Protein AF-A0A2W6AVP4-F1 (afdb_monomer_lite)

Foldseek 3Di:
DDDDDDDDDDDDDDDPPPPPPPPPPPDDDPDQQQWAWEEEQNDTFTHSDQKDAPLVVQVRDVVRNDPQKWKWWDDPPDDIHTGDRGDIHRGHHHTYIYIDGPDDPVDPPPPVPPPDPDDDD

Sequence (121 aa):
MLLCMLYGTRQYPVRARRKRMATESQTTKAHKPEKVPIFIDGTKYEAHSHELTGAQVRELAKPPVGADRDLWLDIVDKLDELIQDNQVVELEPKMRFFTVPRVINPGTVRHDHRVAREGRP

Secondary structure (DSSP, 8-state):
-----------------------------------EEEEETTEEEEESSSEEEHHHHHHHSSS---TTEEEEEE-TTSPPEEEPTT-EEE--TT-EEEEEESS------------------

Radius of gyration: 33.29 Å; chains: 1; bounding box: 57×57×126 Å

Structure (mmCIF, N/CA/C/O backbone):
data_AF-A0A2W6AVP4-F1
#
_entry.id   AF-A0A2W6AVP4-F1
#
loop_
_atom_site.group_PDB
_atom_site.id
_atom_site.type_symbol
_atom_site.label_atom_id
_atom_site.label_alt_id
_atom_site.label_comp_id
_atom_site.label_asym_id
_atom_site.label_entity_id
_atom_site.label_seq_id
_atom_site.pdbx_PDB_ins_code
_atom_site.Cartn_x
_atom_site.Cartn_y
_atom_site.Cartn_z
_atom_site.occupancy
_atom_site.B_iso_or_equiv
_atom_site.auth_seq_id
_atom_site.auth_comp_id
_atom_site.auth_asym_id
_atom_site.auth_atom_id
_atom_site.pdbx_PDB_model_num
ATOM 1 N N . MET A 1 1 ? 14.258 -44.130 73.543 1.00 51.97 1 MET A N 1
ATOM 2 C CA . MET A 1 1 ? 12.944 -43.629 73.996 1.00 51.97 1 MET A CA 1
ATOM 3 C C . MET A 1 1 ? 13.188 -42.455 74.928 1.00 51.97 1 MET A C 1
ATOM 5 O O . MET A 1 1 ? 13.738 -42.663 75.999 1.00 51.97 1 MET A O 1
ATOM 9 N N . LEU A 1 2 ? 12.874 -41.239 74.477 1.00 39.44 2 LEU A N 1
ATOM 10 C CA . LEU A 1 2 ? 12.878 -40.003 75.265 1.00 39.44 2 LEU A CA 1
ATOM 11 C C . LEU A 1 2 ? 11.857 -39.026 74.647 1.00 39.44 2 LEU A C 1
ATOM 13 O O . LEU A 1 2 ? 11.423 -39.213 73.515 1.00 39.44 2 LEU A O 1
ATOM 17 N N . LEU A 1 3 ? 11.454 -38.055 75.453 1.00 39.31 3 LEU A N 1
ATOM 18 C CA . LEU A 1 3 ? 10.116 -37.505 75.658 1.00 39.31 3 LEU A CA 1
ATOM 19 C C . LEU A 1 3 ? 9.811 -36.204 74.869 1.00 39.31 3 LEU A C 1
ATOM 21 O O . LEU A 1 3 ? 10.719 -35.517 74.416 1.00 39.31 3 LEU A O 1
ATOM 25 N N . CYS A 1 4 ? 8.511 -35.881 74.802 1.00 39.59 4 CYS A N 1
ATOM 26 C CA . CYS A 1 4 ? 7.803 -34.604 74.574 1.00 39.59 4 CYS A CA 1
ATOM 27 C C . CYS A 1 4 ? 8.562 -33.256 74.586 1.00 39.59 4 CYS A C 1
ATOM 29 O O . CYS A 1 4 ? 9.340 -33.023 75.501 1.00 39.59 4 CYS A O 1
ATOM 31 N N . MET A 1 5 ? 8.121 -32.312 73.726 1.00 43.09 5 MET A N 1
ATOM 32 C CA . MET A 1 5 ? 7.492 -30.986 74.028 1.00 43.09 5 MET A CA 1
ATOM 33 C C . MET A 1 5 ? 6.815 -30.476 72.725 1.00 43.09 5 MET A C 1
ATOM 35 O O . MET A 1 5 ? 7.443 -30.522 71.677 1.00 43.09 5 MET A O 1
ATOM 39 N N . LEU A 1 6 ? 5.498 -30.265 72.600 1.00 53.75 6 LEU A N 1
ATOM 40 C CA . LEU A 1 6 ? 4.597 -29.209 73.102 1.00 53.75 6 LEU A CA 1
ATOM 41 C C . LEU A 1 6 ? 4.827 -27.768 72.569 1.00 53.75 6 LEU A C 1
ATOM 43 O O . LEU A 1 6 ? 5.890 -27.186 72.737 1.00 53.75 6 LEU A O 1
ATOM 47 N N . TYR A 1 7 ? 3.708 -27.207 72.074 1.00 42.41 7 TYR A N 1
ATOM 48 C CA . TYR A 1 7 ? 3.330 -25.805 71.802 1.00 42.41 7 TYR A CA 1
ATOM 49 C C . TYR A 1 7 ? 3.650 -25.168 70.441 1.00 42.41 7 TYR A C 1
ATOM 51 O O . TYR A 1 7 ? 4.794 -24.994 70.041 1.00 42.41 7 TYR A O 1
ATOM 59 N N . GLY A 1 8 ? 2.587 -24.694 69.780 1.00 40.66 8 GLY A N 1
ATOM 60 C CA . GLY A 1 8 ? 2.695 -23.789 68.638 1.00 40.66 8 GLY A CA 1
ATOM 61 C C . GLY A 1 8 ? 1.387 -23.576 67.882 1.00 40.66 8 GLY A C 1
ATOM 62 O O . GLY A 1 8 ? 1.274 -23.941 66.720 1.00 40.66 8 GLY A O 1
ATOM 63 N N . THR A 1 9 ? 0.381 -22.997 68.534 1.00 52.69 9 THR A N 1
ATOM 64 C CA . THR A 1 9 ? -0.839 -22.476 67.896 1.00 52.69 9 THR A CA 1
ATOM 65 C C . THR A 1 9 ? -0.510 -21.419 66.837 1.00 52.69 9 THR A C 1
ATOM 67 O O . THR A 1 9 ? 0.187 -20.458 67.163 1.00 52.69 9 THR A O 1
ATOM 70 N N . ARG A 1 10 ? -1.096 -21.499 65.632 1.00 42.75 10 ARG A N 1
ATOM 71 C CA . ARG A 1 10 ? -1.473 -20.300 64.855 1.00 42.75 10 ARG A CA 1
ATOM 72 C C . ARG A 1 10 ? -2.500 -20.596 63.758 1.00 42.75 10 ARG A C 1
ATOM 74 O O . ARG A 1 10 ? -2.206 -21.154 62.711 1.00 42.75 10 ARG A O 1
ATOM 81 N N . GLN A 1 11 ? -3.725 -20.201 64.079 1.00 40.47 11 GLN A N 1
ATOM 82 C CA . GLN A 1 11 ? -4.685 -19.478 63.251 1.00 40.47 11 GLN A CA 1
ATOM 83 C C . GLN A 1 11 ? -4.362 -19.211 61.755 1.00 40.47 11 GLN A C 1
ATOM 85 O O . GLN A 1 11 ? -3.447 -18.459 61.432 1.00 40.47 11 GLN A O 1
ATOM 90 N N . TYR A 1 12 ? -5.325 -19.635 60.921 1.00 33.78 12 TYR A N 1
ATOM 91 C CA . TYR A 1 12 ? -5.961 -18.901 59.805 1.00 33.78 12 TYR A CA 1
ATOM 92 C C . TYR A 1 12 ? -5.295 -18.800 58.415 1.00 33.78 12 TYR A C 1
ATOM 94 O O . TYR A 1 12 ? -4.093 -18.967 58.258 1.00 33.78 12 TYR A O 1
ATOM 102 N N . PRO A 1 13 ? -6.129 -18.657 57.359 1.00 57.06 13 PRO A N 1
ATOM 103 C CA . PRO A 1 13 ? -6.160 -19.611 56.257 1.00 57.06 13 PRO A CA 1
ATOM 104 C C . PRO A 1 13 ? -5.795 -18.963 54.920 1.00 57.06 13 PRO A C 1
ATOM 106 O O . PRO A 1 13 ? -5.857 -17.748 54.766 1.00 57.06 13 PRO A O 1
ATOM 109 N N . VAL A 1 14 ? -5.581 -19.771 53.886 1.00 46.06 14 VAL A N 1
ATOM 110 C CA . VAL A 1 14 ? -5.681 -19.280 52.508 1.00 46.06 14 VAL A CA 1
ATOM 111 C C . VAL A 1 14 ? -6.610 -20.180 51.718 1.00 46.06 14 VAL A C 1
ATOM 113 O O . VAL A 1 14 ? -6.247 -21.232 51.202 1.00 46.06 14 VAL A O 1
ATOM 116 N N . ARG A 1 15 ? -7.867 -19.727 51.660 1.00 49.66 15 ARG A N 1
ATOM 117 C CA . ARG A 1 15 ? -8.857 -20.131 50.664 1.00 49.66 15 ARG A CA 1
ATOM 118 C C . ARG A 1 15 ? -8.158 -20.211 49.311 1.00 49.66 15 ARG A C 1
ATOM 120 O O . ARG A 1 15 ? -7.630 -19.206 48.835 1.00 49.66 15 ARG A O 1
ATOM 127 N N . ALA A 1 16 ? -8.187 -21.389 48.696 1.00 48.38 16 ALA A N 1
ATOM 128 C CA . ALA A 1 16 ? -7.798 -21.575 47.311 1.00 48.38 16 ALA A CA 1
ATOM 129 C C . ALA A 1 16 ? -8.656 -20.643 46.444 1.00 48.38 16 ALA A C 1
ATOM 131 O O . ALA A 1 16 ? -9.817 -20.916 46.131 1.00 48.38 16 ALA A O 1
ATOM 132 N N . ARG A 1 17 ? -8.093 -19.484 46.101 1.00 55.22 17 ARG A N 1
ATOM 133 C CA . ARG A 1 17 ? -8.669 -18.546 45.150 1.00 55.22 17 ARG A CA 1
ATOM 134 C C . ARG A 1 17 ? -8.547 -19.226 43.792 1.00 55.22 17 ARG A C 1
ATOM 136 O O . ARG A 1 17 ? -7.514 -19.117 43.140 1.00 55.22 17 ARG A O 1
ATOM 143 N N . ARG A 1 18 ? -9.593 -19.961 43.385 1.00 58.78 18 ARG A N 1
ATOM 144 C CA . ARG A 1 18 ? -9.833 -20.298 41.975 1.00 58.78 18 ARG A CA 1
ATOM 145 C C . ARG A 1 18 ? -9.596 -19.007 41.196 1.00 58.78 18 ARG A C 1
ATOM 147 O O . ARG A 1 18 ? -10.372 -1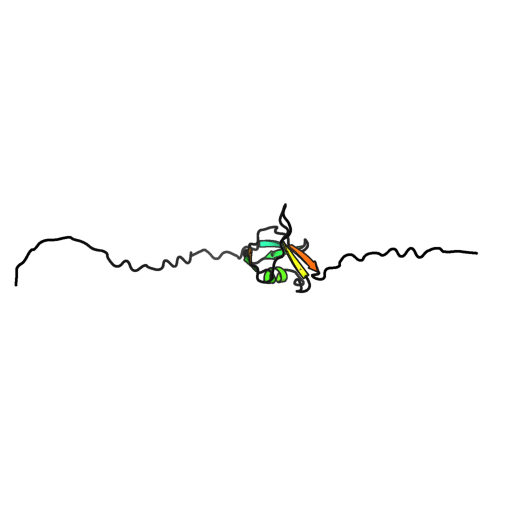8.059 41.341 1.00 58.78 18 ARG A O 1
ATOM 154 N N . LYS A 1 19 ? -8.497 -18.943 40.441 1.00 50.75 19 LYS A N 1
ATOM 155 C CA . LYS A 1 19 ? -8.285 -17.902 39.442 1.00 50.75 19 LYS A CA 1
ATOM 156 C C . LYS A 1 19 ? -9.428 -18.077 38.447 1.00 50.75 19 LYS A C 1
ATOM 158 O O . LYS A 1 19 ? -9.389 -18.971 37.610 1.00 50.75 19 LYS A O 1
ATOM 163 N N . ARG A 1 20 ? -10.502 -17.303 38.618 1.00 52.34 20 ARG A N 1
ATOM 164 C CA . ARG A 1 20 ? -11.468 -17.090 37.546 1.00 52.34 20 ARG A CA 1
ATOM 165 C C . ARG A 1 20 ? -10.653 -16.439 36.441 1.00 52.34 20 ARG A C 1
ATOM 167 O O . ARG A 1 20 ? -10.074 -15.380 36.670 1.00 52.34 20 ARG A O 1
ATOM 174 N N . MET A 1 21 ? -10.537 -17.123 35.311 1.00 46.94 21 MET A N 1
ATOM 175 C CA . MET A 1 21 ? -10.106 -16.493 34.077 1.00 46.94 21 MET A CA 1
ATOM 176 C C . MET A 1 21 ? -11.083 -15.345 33.837 1.00 46.94 21 MET A C 1
ATOM 178 O O . MET A 1 21 ? -12.275 -15.573 33.638 1.00 46.94 21 MET A O 1
ATOM 182 N N . ALA A 1 22 ? -10.603 -14.115 33.991 1.00 45.19 22 ALA A N 1
ATOM 183 C CA . ALA A 1 22 ? -11.317 -12.951 33.517 1.00 45.19 22 ALA A CA 1
ATOM 184 C C . ALA A 1 22 ? -11.163 -12.965 31.998 1.00 45.19 22 ALA A C 1
ATOM 186 O O . ALA A 1 22 ? -10.222 -12.409 31.444 1.00 45.19 22 ALA A O 1
ATOM 187 N N . THR A 1 23 ? -12.064 -13.676 31.329 1.00 46.25 23 THR A N 1
ATOM 188 C CA . THR A 1 23 ? -12.387 -13.375 29.943 1.00 46.25 23 THR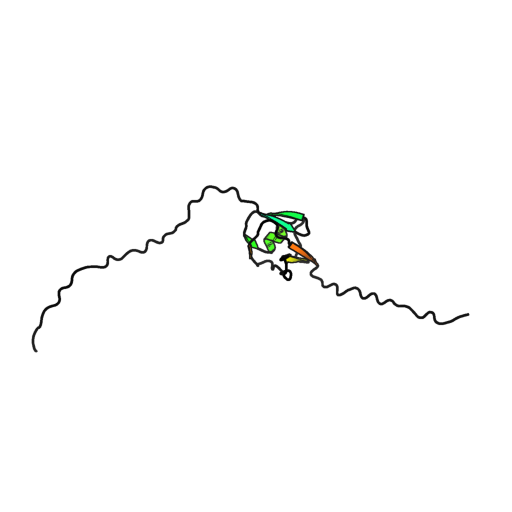 A CA 1
ATOM 189 C C . THR A 1 23 ? -13.188 -12.078 29.979 1.00 46.25 23 THR A C 1
ATOM 191 O O . THR A 1 23 ? -14.414 -12.087 29.946 1.00 46.25 23 THR A O 1
ATOM 194 N N . GLU A 1 24 ? -12.501 -10.945 30.114 1.00 45.75 24 GLU A N 1
ATOM 195 C CA . GLU A 1 24 ? -13.055 -9.663 29.684 1.00 45.75 24 GLU A CA 1
ATOM 196 C C . GLU A 1 24 ? -13.020 -9.647 28.153 1.00 45.75 24 GLU A C 1
ATOM 198 O O . GLU A 1 24 ? -12.236 -8.946 27.523 1.00 45.75 24 GLU A O 1
ATOM 203 N N . SER A 1 25 ? -13.890 -10.447 27.532 1.00 44.41 25 SER A N 1
ATOM 204 C CA . SER A 1 25 ? -14.377 -10.111 26.199 1.00 44.41 25 SER A CA 1
ATOM 205 C C . SER A 1 25 ? -15.272 -8.899 26.391 1.00 44.41 25 SER A C 1
ATOM 207 O O . SER A 1 25 ? -16.458 -9.011 26.704 1.00 44.41 25 SER A O 1
ATOM 209 N N . GLN A 1 26 ? -14.632 -7.733 26.321 1.00 52.81 26 GLN A N 1
ATOM 210 C CA . GLN A 1 26 ? -15.267 -6.431 26.343 1.00 52.81 26 GLN A CA 1
ATOM 211 C C . GLN A 1 26 ? -16.496 -6.463 25.436 1.00 52.81 26 GLN A C 1
ATOM 213 O O . GLN A 1 26 ? -16.420 -6.691 24.232 1.00 52.81 26 GLN A O 1
ATOM 218 N N . THR A 1 27 ? -17.654 -6.259 26.052 1.00 54.16 27 THR A N 1
ATOM 219 C CA . THR A 1 27 ? -18.881 -5.950 25.335 1.00 54.16 27 THR A CA 1
ATOM 220 C C . THR A 1 27 ? -18.712 -4.549 24.765 1.00 54.16 27 THR A C 1
ATOM 222 O O . THR A 1 27 ? -18.741 -3.580 25.521 1.00 54.16 27 THR A O 1
ATOM 225 N N . THR A 1 28 ? -18.552 -4.407 23.452 1.00 46.31 28 THR A N 1
ATOM 226 C CA . THR A 1 28 ? -18.717 -3.107 22.799 1.00 46.31 28 THR A CA 1
ATOM 227 C C . THR A 1 28 ? -19.751 -3.215 21.688 1.00 46.31 28 THR A C 1
ATOM 229 O O . THR A 1 28 ? -19.816 -4.171 20.921 1.00 46.31 28 THR A O 1
ATOM 232 N N . LYS A 1 29 ? -20.653 -2.235 21.714 1.00 50.84 29 LYS A N 1
ATOM 233 C CA . LYS A 1 29 ? -21.771 -1.994 20.801 1.00 50.84 29 LYS A CA 1
ATOM 234 C C . LYS A 1 29 ? -21.376 -2.289 19.357 1.00 50.84 29 LYS A C 1
ATOM 236 O O . LYS A 1 29 ? -20.256 -1.956 18.987 1.00 50.84 29 LYS A O 1
ATOM 241 N N . ALA A 1 30 ? -22.312 -2.811 18.559 1.00 55.69 30 ALA A N 1
ATOM 242 C CA . ALA A 1 30 ? -22.163 -2.992 17.115 1.00 55.69 30 ALA A CA 1
ATOM 243 C C . ALA A 1 30 ? -21.612 -1.711 16.457 1.00 55.69 30 ALA A C 1
ATOM 245 O O . ALA A 1 30 ? -22.363 -0.792 16.128 1.00 55.69 30 ALA A O 1
ATOM 246 N N . HIS A 1 31 ? -20.287 -1.629 16.327 1.00 56.72 31 HIS A N 1
ATOM 247 C CA . HIS A 1 31 ? -19.610 -0.582 15.587 1.00 56.72 31 HIS A CA 1
ATOM 248 C C . HIS A 1 31 ? -19.856 -0.902 14.122 1.00 56.72 31 HIS A C 1
ATOM 250 O O . HIS A 1 31 ? -19.574 -2.013 13.667 1.00 56.72 31 HIS A O 1
ATOM 256 N N . LYS A 1 32 ? -20.392 0.061 13.367 1.00 61.38 32 LYS A N 1
ATOM 257 C CA . LYS A 1 32 ? -20.196 0.014 11.916 1.00 61.38 32 LYS A CA 1
ATOM 258 C C . LYS A 1 32 ? -18.691 -0.158 11.683 1.00 61.38 32 LYS A C 1
ATOM 260 O O . LYS A 1 32 ? -17.939 0.533 12.369 1.00 61.38 32 LYS A O 1
ATOM 265 N N . PRO A 1 33 ? -18.259 -1.041 10.767 1.00 63.31 33 PRO A N 1
ATOM 266 C CA . PRO A 1 33 ? -16.846 -1.140 10.444 1.00 63.31 33 PRO A CA 1
ATOM 267 C C . PRO A 1 33 ? -16.396 0.239 9.964 1.00 63.31 33 PRO A C 1
ATOM 269 O O . PRO A 1 33 ? -16.904 0.747 8.958 1.00 63.31 33 PRO A O 1
ATOM 272 N N . GLU A 1 34 ? -15.542 0.886 10.753 1.00 78.62 34 GLU A N 1
ATOM 273 C CA . GLU A 1 34 ? -14.972 2.173 10.394 1.00 78.62 34 GLU A CA 1
ATOM 274 C C . GLU A 1 34 ? -14.037 1.928 9.219 1.00 78.62 34 GLU A C 1
ATOM 276 O O . GLU A 1 34 ? -13.170 1.056 9.252 1.00 78.62 34 GLU A O 1
ATOM 281 N N . LYS A 1 35 ? -14.303 2.626 8.118 1.00 92.38 35 LYS A N 1
ATOM 282 C CA . LYS A 1 35 ? -13.498 2.486 6.918 1.00 92.38 35 LYS A CA 1
ATOM 283 C C . LYS A 1 35 ? -12.299 3.410 7.021 1.00 92.38 35 LYS A C 1
ATOM 285 O O . LYS A 1 35 ? -12.480 4.601 7.269 1.00 92.38 35 LYS A O 1
ATOM 290 N N . VAL A 1 36 ? -11.104 2.897 6.751 1.00 96.12 36 VAL A N 1
ATOM 291 C CA . VAL A 1 36 ? -9.870 3.688 6.804 1.00 96.12 36 VAL A CA 1
ATOM 292 C C . VAL A 1 36 ? -9.526 4.183 5.399 1.00 96.12 36 VAL A C 1
ATOM 294 O O . VAL A 1 36 ? -9.246 3.366 4.517 1.00 96.12 36 VAL A O 1
ATOM 297 N N . PRO A 1 37 ? -9.576 5.501 5.133 1.00 97.12 37 PRO A N 1
ATOM 298 C CA . PRO A 1 37 ? -9.236 6.032 3.824 1.00 97.12 37 PRO A CA 1
ATOM 299 C C . PRO A 1 37 ? -7.715 6.066 3.637 1.00 97.12 37 PRO A C 1
ATOM 301 O O . PRO A 1 37 ? -7.032 6.849 4.294 1.00 97.12 37 PRO A O 1
ATOM 304 N N . ILE A 1 38 ? -7.201 5.285 2.695 1.00 97.81 38 ILE A N 1
ATOM 305 C CA . ILE A 1 38 ? -5.779 5.240 2.321 1.00 97.81 38 ILE A CA 1
ATOM 306 C C . ILE A 1 38 ? -5.603 5.591 0.841 1.00 97.81 38 ILE A C 1
ATOM 308 O O . ILE A 1 38 ? -6.587 5.705 0.106 1.00 97.81 38 ILE A O 1
ATOM 312 N N . PHE A 1 39 ? -4.362 5.751 0.387 1.00 98.38 39 PHE A N 1
ATOM 313 C CA . PHE A 1 39 ? -4.040 6.029 -1.010 1.00 98.38 39 PHE A CA 1
ATOM 314 C C . PHE A 1 39 ? -3.077 4.984 -1.565 1.00 98.38 39 PHE A C 1
ATOM 316 O O . PHE A 1 39 ? -2.065 4.704 -0.936 1.00 98.38 39 PHE A O 1
ATOM 323 N N . ILE A 1 40 ? -3.364 4.449 -2.751 1.00 98.31 40 ILE A N 1
ATOM 324 C CA . ILE A 1 40 ? -2.448 3.588 -3.512 1.00 98.31 40 ILE A CA 1
ATOM 325 C C . ILE A 1 40 ? -2.257 4.242 -4.880 1.00 98.31 40 ILE A C 1
ATOM 327 O O . ILE A 1 40 ? -3.245 4.505 -5.571 1.00 98.31 40 ILE A O 1
ATOM 331 N N . ASP A 1 41 ? -1.016 4.571 -5.243 1.00 97.31 41 ASP A N 1
ATOM 332 C CA . ASP A 1 41 ? -0.670 5.288 -6.483 1.00 97.31 41 ASP A CA 1
ATOM 333 C C . ASP A 1 41 ? -1.487 6.586 -6.666 1.00 97.31 41 ASP A C 1
ATOM 335 O O . ASP A 1 41 ? -1.966 6.921 -7.750 1.00 97.31 41 ASP A O 1
ATOM 339 N N . GLY A 1 42 ? -1.721 7.302 -5.559 1.00 96.38 42 GLY A N 1
ATOM 340 C CA . GLY A 1 42 ? -2.521 8.533 -5.517 1.00 96.38 42 GLY A CA 1
ATOM 341 C C . GLY A 1 42 ? -4.041 8.331 -5.594 1.00 96.38 42 GLY A C 1
ATOM 342 O O . GLY A 1 42 ? -4.792 9.287 -5.398 1.00 96.38 42 GLY A O 1
ATOM 343 N N . THR A 1 43 ? -4.520 7.104 -5.813 1.00 97.94 43 THR A N 1
ATOM 344 C CA . THR A 1 43 ? -5.953 6.782 -5.828 1.00 97.94 43 THR A CA 1
ATOM 345 C C . THR A 1 43 ? -6.436 6.445 -4.423 1.00 97.94 43 THR A C 1
ATOM 347 O O . THR A 1 43 ? -5.822 5.641 -3.726 1.00 97.94 43 THR A O 1
ATOM 350 N N . LYS A 1 44 ? -7.547 7.055 -3.997 1.00 97.94 44 LYS A N 1
ATOM 351 C CA . LYS A 1 44 ? -8.137 6.818 -2.675 1.00 97.94 44 LYS A CA 1
ATOM 352 C C . LYS A 1 44 ? -8.880 5.479 -2.632 1.00 97.94 44 LYS A C 1
ATOM 354 O O . LYS A 1 44 ? -9.757 5.239 -3.460 1.00 97.94 44 LYS A O 1
ATOM 359 N N . TYR A 1 45 ? -8.615 4.689 -1.598 1.00 97.50 45 TYR A N 1
ATOM 360 C CA . TYR A 1 45 ? -9.326 3.454 -1.275 1.00 97.50 45 TYR A CA 1
ATOM 361 C C . TYR A 1 45 ? -9.816 3.467 0.172 1.00 97.50 45 TYR A C 1
ATOM 363 O O . TYR A 1 45 ? -9.317 4.217 1.009 1.00 97.50 45 TYR A O 1
ATOM 371 N N . GLU A 1 46 ? -10.822 2.647 0.459 1.00 96.44 46 GLU A N 1
ATOM 372 C CA . GLU A 1 46 ? -11.390 2.501 1.796 1.00 96.44 46 GLU A CA 1
ATOM 373 C C . GLU A 1 46 ? -11.124 1.085 2.309 1.00 96.44 46 GLU A C 1
ATOM 375 O O . GLU A 1 46 ? -11.742 0.129 1.840 1.00 96.44 46 GLU A O 1
ATOM 380 N N . ALA A 1 47 ? -10.213 0.951 3.270 1.00 95.31 47 ALA A N 1
ATOM 381 C CA . ALA A 1 47 ? -9.945 -0.317 3.933 1.00 95.31 47 ALA A CA 1
ATOM 382 C C . ALA A 1 47 ? -11.048 -0.637 4.952 1.00 95.31 47 ALA A C 1
ATOM 384 O O . ALA A 1 47 ? -11.582 0.255 5.607 1.00 95.31 47 ALA A O 1
ATOM 385 N N . HIS A 1 48 ? -11.388 -1.919 5.095 1.00 92.25 48 HIS A N 1
ATOM 386 C CA . HIS A 1 48 ? -12.436 -2.392 6.011 1.00 92.25 48 HIS A CA 1
ATOM 387 C C . HIS A 1 48 ? -11.950 -2.640 7.448 1.00 92.25 48 HIS A C 1
ATOM 389 O O . HIS A 1 48 ? -12.760 -2.956 8.317 1.00 92.25 48 HIS A O 1
ATOM 395 N N . SER A 1 49 ? -10.641 -2.548 7.671 1.00 93.19 49 SER A N 1
ATOM 396 C CA . SER A 1 49 ? -9.955 -2.821 8.932 1.00 93.19 49 SER A CA 1
ATOM 397 C C . SER A 1 49 ? -8.789 -1.847 9.085 1.00 93.19 49 SER A C 1
ATOM 399 O O . SER A 1 49 ? -8.231 -1.399 8.081 1.00 93.19 49 SER A O 1
ATOM 401 N N . HIS A 1 50 ? -8.419 -1.557 10.331 1.00 94.94 50 HIS A N 1
ATOM 402 C CA . HIS A 1 50 ? -7.195 -0.829 10.669 1.00 94.94 50 HIS A CA 1
ATOM 403 C C . H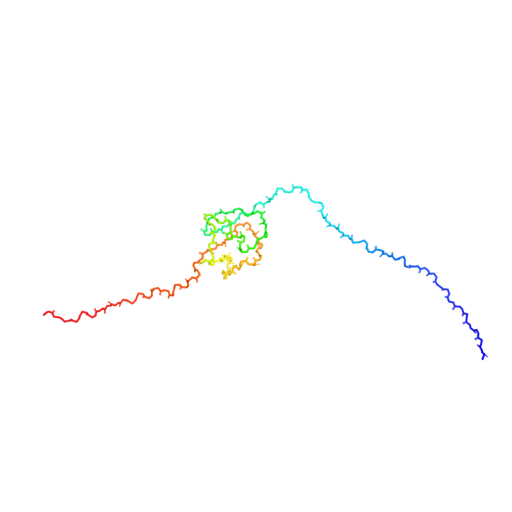IS A 1 50 ? -5.952 -1.710 10.585 1.00 94.94 50 HIS A C 1
ATOM 405 O O . HIS A 1 50 ? -4.856 -1.192 10.531 1.00 94.94 50 HIS A O 1
ATOM 411 N N . GLU A 1 51 ? -6.094 -3.028 10.542 1.00 96.25 51 GLU A N 1
ATOM 412 C CA . GLU A 1 51 ? -4.969 -3.942 10.364 1.00 96.25 51 GLU A CA 1
ATOM 413 C C . GLU A 1 51 ? -5.221 -4.774 9.118 1.00 96.25 51 GLU A C 1
ATOM 415 O O . GLU A 1 51 ? -6.238 -5.473 9.039 1.00 96.25 51 GLU A O 1
ATOM 420 N N . LEU A 1 52 ? -4.312 -4.685 8.149 1.00 97.31 52 LEU A N 1
ATOM 421 C CA . LEU A 1 52 ? -4.325 -5.495 6.935 1.00 97.31 52 LEU A CA 1
ATOM 422 C C . LEU A 1 52 ? -2.921 -6.009 6.631 1.00 97.31 52 LEU A C 1
ATOM 424 O O . LEU A 1 52 ? -1.925 -5.332 6.860 1.00 97.31 52 LEU A O 1
ATOM 428 N N . THR A 1 53 ? -2.845 -7.208 6.070 1.00 98.38 53 THR A N 1
ATOM 429 C CA . THR A 1 53 ? -1.607 -7.721 5.474 1.00 98.38 53 THR A CA 1
ATOM 430 C C . THR A 1 53 ? -1.282 -6.998 4.168 1.00 98.38 53 THR A C 1
ATOM 432 O O . THR A 1 53 ? -2.188 -6.508 3.491 1.00 98.38 53 THR A O 1
ATOM 435 N N . GLY A 1 54 ? -0.013 -6.985 3.756 1.00 97.69 54 GLY A N 1
ATOM 436 C CA . GLY A 1 54 ? 0.393 -6.452 2.453 1.00 97.69 54 GLY A CA 1
ATOM 437 C C . GLY A 1 54 ? -0.419 -7.039 1.294 1.00 97.69 54 GLY A C 1
ATOM 438 O O . GLY A 1 54 ? -0.894 -6.294 0.439 1.00 97.69 54 GLY A O 1
ATOM 439 N N . ALA A 1 55 ? -0.690 -8.348 1.321 1.00 98.12 55 ALA A N 1
ATOM 440 C CA . ALA A 1 55 ? -1.558 -9.006 0.345 1.00 98.12 55 ALA A CA 1
ATOM 441 C C . ALA A 1 55 ? -2.976 -8.413 0.331 1.00 98.12 55 ALA A C 1
ATOM 443 O O . ALA A 1 55 ? -3.521 -8.120 -0.728 1.00 98.12 55 ALA A O 1
ATOM 444 N N . GLN A 1 56 ? -3.569 -8.169 1.500 1.00 98.00 56 GLN A N 1
ATOM 445 C CA . GLN A 1 56 ? -4.893 -7.548 1.588 1.00 98.00 56 GLN A CA 1
ATOM 446 C C . GLN A 1 56 ? -4.891 -6.087 1.127 1.00 98.00 56 GLN A C 1
ATOM 448 O O . GLN A 1 56 ? -5.877 -5.645 0.542 1.00 98.00 56 GLN A O 1
ATOM 453 N N . VAL A 1 57 ? -3.803 -5.339 1.344 1.00 97.81 57 VAL A N 1
ATOM 454 C CA . VAL A 1 57 ? -3.666 -3.970 0.821 1.00 97.81 57 VAL A CA 1
ATOM 455 C C . VAL A 1 57 ? -3.634 -3.977 -0.712 1.00 97.81 57 VAL A C 1
ATOM 457 O O . VAL A 1 57 ? -4.296 -3.146 -1.334 1.00 97.81 57 VAL A O 1
ATOM 460 N N . ARG A 1 58 ? -2.949 -4.946 -1.338 1.00 98.06 58 ARG A N 1
ATOM 461 C CA . ARG A 1 58 ? -2.928 -5.116 -2.806 1.00 98.06 58 ARG A CA 1
ATOM 462 C C . ARG A 1 58 ? -4.321 -5.345 -3.398 1.00 98.06 58 ARG A C 1
ATOM 464 O O . ARG A 1 58 ? -4.612 -4.821 -4.473 1.00 98.06 58 ARG A O 1
ATOM 471 N N . GLU A 1 59 ? -5.177 -6.078 -2.689 1.00 98.12 59 GLU A N 1
ATOM 472 C CA . GLU A 1 59 ? -6.556 -6.388 -3.099 1.00 98.12 59 GLU A CA 1
ATOM 473 C C . GLU A 1 59 ? -7.521 -5.192 -3.004 1.00 98.12 59 GLU A C 1
ATOM 475 O O . GLU A 1 59 ? -8.613 -5.230 -3.572 1.00 98.12 59 GLU A O 1
ATOM 480 N N . LEU A 1 60 ? -7.147 -4.107 -2.311 1.00 96.75 60 LEU A N 1
ATOM 481 C CA . LEU A 1 60 ? -7.979 -2.898 -2.260 1.00 96.75 60 LEU A CA 1
ATOM 482 C C . LEU A 1 60 ? -8.024 -2.172 -3.610 1.00 96.75 60 LEU A C 1
ATOM 484 O O . LEU A 1 60 ? -9.036 -1.541 -3.934 1.00 96.75 60 LEU A O 1
ATOM 488 N N . ALA A 1 61 ? -6.939 -2.254 -4.385 1.00 96.88 61 ALA A N 1
ATOM 489 C CA . ALA A 1 61 ? -6.840 -1.624 -5.691 1.00 96.88 61 ALA A CA 1
ATOM 490 C C . ALA A 1 61 ? -7.768 -2.289 -6.718 1.00 96.88 61 ALA A C 1
ATOM 492 O O . ALA A 1 61 ? -8.080 -3.478 -6.643 1.00 96.88 61 ALA A O 1
ATOM 493 N N . LYS A 1 62 ? -8.222 -1.512 -7.708 1.00 95.44 62 LYS A N 1
ATOM 494 C CA . LYS A 1 62 ? -9.052 -2.016 -8.812 1.00 95.44 62 LYS A CA 1
ATOM 495 C C . LYS A 1 62 ? -8.442 -1.595 -10.1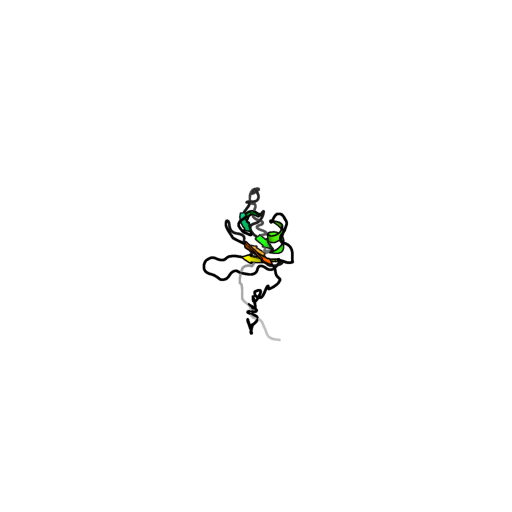52 1.00 95.44 62 LYS A C 1
ATOM 497 O O . LYS A 1 62 ? -8.617 -0.437 -10.534 1.00 95.44 62 LYS A O 1
ATOM 502 N N . PRO A 1 63 ? -7.771 -2.506 -10.883 1.00 95.00 63 PRO A N 1
ATOM 503 C CA . PRO A 1 63 ? -7.541 -3.926 -10.562 1.00 95.00 63 PRO A CA 1
ATOM 504 C C . PRO A 1 63 ? -6.592 -4.143 -9.362 1.00 95.00 63 PRO A C 1
ATOM 506 O O . PRO A 1 63 ? -5.827 -3.227 -9.048 1.00 95.00 63 PRO A O 1
ATOM 509 N N . PRO A 1 64 ? -6.614 -5.331 -8.716 1.00 97.19 64 PRO A N 1
ATOM 510 C CA . PRO A 1 64 ? -5.663 -5.672 -7.658 1.00 97.19 64 PRO A CA 1
ATOM 511 C C . PRO A 1 64 ? -4.211 -5.545 -8.120 1.00 97.19 64 PRO A C 1
ATOM 513 O O . PRO A 1 64 ? -3.888 -5.784 -9.288 1.00 97.19 64 PRO A O 1
ATOM 516 N N . VAL A 1 65 ? -3.323 -5.184 -7.196 1.00 96.69 65 VAL A N 1
ATOM 517 C CA . VAL A 1 65 ? -1.892 -5.047 -7.493 1.00 96.69 65 VAL A CA 1
ATOM 518 C C . VAL A 1 65 ? -1.267 -6.432 -7.670 1.00 96.69 65 VAL A C 1
ATOM 520 O O . VAL A 1 65 ? -1.180 -7.208 -6.719 1.00 96.69 65 VAL A O 1
ATOM 523 N N . GLY A 1 66 ? -0.784 -6.719 -8.878 1.00 95.12 66 GLY A N 1
ATOM 524 C CA . GLY A 1 66 ? -0.141 -7.990 -9.215 1.00 95.12 66 GLY A CA 1
ATOM 525 C C . GLY A 1 66 ? 1.159 -8.267 -8.447 1.00 95.12 66 GLY A C 1
ATOM 526 O O . GLY A 1 66 ? 1.818 -7.364 -7.926 1.00 95.12 66 GLY A O 1
ATOM 527 N N . ALA A 1 67 ? 1.543 -9.546 -8.404 1.00 93.88 67 ALA A N 1
ATOM 528 C CA . ALA A 1 67 ? 2.772 -10.027 -7.760 1.00 93.88 67 ALA A CA 1
ATOM 529 C C . ALA A 1 67 ? 4.063 -9.598 -8.491 1.00 93.88 67 ALA A C 1
ATOM 531 O O . ALA A 1 67 ? 5.162 -9.713 -7.954 1.00 93.88 67 ALA A O 1
ATOM 532 N N . ASP A 1 68 ? 3.940 -9.095 -9.718 1.00 93.69 68 ASP A N 1
ATOM 533 C CA . ASP A 1 68 ? 5.015 -8.495 -10.508 1.00 93.69 68 ASP A CA 1
ATOM 534 C C . ASP A 1 68 ? 5.373 -7.070 -10.050 1.00 93.69 68 ASP A C 1
ATOM 536 O O . ASP A 1 68 ? 6.323 -6.474 -10.568 1.00 93.69 68 ASP A O 1
ATOM 540 N N . ARG A 1 69 ? 4.638 -6.523 -9.073 1.00 95.62 69 ARG A N 1
ATOM 541 C CA . ARG A 1 69 ? 4.866 -5.195 -8.502 1.00 95.62 69 ARG A CA 1
ATOM 542 C C . ARG A 1 69 ? 5.185 -5.270 -7.016 1.00 95.62 69 ARG A C 1
ATOM 544 O O . ARG A 1 69 ? 4.582 -6.041 -6.270 1.00 95.62 69 ARG A O 1
ATOM 551 N N . ASP A 1 70 ? 6.087 -4.414 -6.571 1.00 96.62 70 ASP A N 1
ATOM 552 C CA . ASP A 1 70 ? 6.378 -4.199 -5.159 1.00 96.62 70 ASP A CA 1
ATOM 553 C C . ASP A 1 70 ? 5.487 -3.102 -4.587 1.00 96.62 70 ASP A C 1
ATOM 555 O O . ASP A 1 70 ? 5.182 -2.133 -5.281 1.00 96.62 70 ASP A O 1
ATOM 559 N N . LEU A 1 71 ? 5.069 -3.279 -3.333 1.00 97.62 71 LEU A N 1
ATOM 560 C CA . LEU A 1 71 ? 4.239 -2.338 -2.588 1.00 97.62 71 LEU A CA 1
ATOM 561 C C . LEU A 1 71 ? 5.110 -1.614 -1.559 1.00 97.62 71 LEU A C 1
ATOM 563 O O . LEU A 1 71 ? 5.663 -2.251 -0.667 1.00 97.62 71 LEU A O 1
ATOM 567 N N . TRP A 1 72 ? 5.215 -0.297 -1.675 1.00 98.19 72 TRP A N 1
ATOM 568 C CA . TRP A 1 72 ? 6.023 0.548 -0.798 1.00 98.19 72 TRP A CA 1
ATOM 569 C C . TRP A 1 72 ? 5.128 1.484 0.004 1.00 98.19 72 TRP A C 1
ATOM 571 O O . TRP A 1 72 ? 4.196 2.057 -0.555 1.00 98.19 72 TRP A O 1
ATOM 581 N N . LEU A 1 73 ? 5.395 1.631 1.298 1.00 98.25 73 LEU A N 1
ATOM 582 C CA . LEU A 1 73 ? 4.768 2.614 2.176 1.00 98.25 73 LEU A CA 1
ATOM 583 C C . LEU A 1 73 ? 5.620 3.885 2.189 1.00 98.25 73 LEU A C 1
ATOM 585 O O . LEU A 1 73 ? 6.788 3.833 2.564 1.00 98.25 73 LEU A O 1
ATOM 589 N N . ASP A 1 74 ? 5.020 5.012 1.816 1.00 97.81 74 ASP A N 1
ATOM 590 C CA . ASP A 1 74 ? 5.649 6.330 1.905 1.00 97.81 74 ASP A CA 1
ATOM 591 C C . ASP A 1 74 ? 5.523 6.873 3.325 1.00 97.81 74 ASP A C 1
ATOM 593 O O . ASP A 1 74 ? 4.421 7.052 3.861 1.00 97.81 74 ASP A O 1
ATOM 597 N N . ILE A 1 75 ? 6.682 7.117 3.930 1.00 95.31 75 ILE A N 1
ATOM 598 C CA . ILE A 1 75 ? 6.804 7.609 5.292 1.00 95.31 75 ILE A CA 1
ATOM 599 C C . ILE A 1 75 ? 7.454 8.983 5.245 1.00 95.31 75 ILE A C 1
ATOM 601 O O . ILE A 1 75 ? 8.590 9.149 4.805 1.00 95.31 75 ILE A O 1
ATOM 605 N N . VAL A 1 76 ? 6.736 9.974 5.770 1.00 93.12 76 VAL A N 1
ATOM 606 C CA . VAL A 1 76 ? 7.202 11.361 5.817 1.00 93.12 76 VAL A CA 1
ATOM 607 C C . VAL A 1 76 ? 8.561 11.441 6.515 1.00 93.12 76 VAL A C 1
ATOM 609 O O . VAL A 1 76 ? 8.738 10.921 7.618 1.00 93.12 76 VAL A O 1
ATOM 612 N N . ASP A 1 77 ? 9.507 12.107 5.852 1.00 94.00 77 ASP A N 1
ATOM 613 C CA . ASP A 1 77 ? 10.883 12.324 6.312 1.00 94.00 77 ASP A CA 1
ATOM 614 C C . ASP A 1 77 ? 11.680 11.033 6.586 1.00 94.00 77 ASP A C 1
ATOM 616 O O . ASP A 1 77 ? 12.651 11.038 7.350 1.00 94.00 77 ASP A O 1
ATOM 620 N N . LYS A 1 78 ? 11.297 9.914 5.957 1.00 95.81 78 LYS A N 1
ATOM 621 C CA . LYS A 1 78 ? 12.024 8.641 6.009 1.00 95.81 78 LYS A CA 1
ATOM 622 C C . LYS A 1 78 ? 12.111 7.998 4.627 1.00 95.81 78 LYS A C 1
ATOM 624 O O . LYS A 1 78 ? 11.553 8.486 3.653 1.00 95.81 78 LYS A O 1
ATOM 629 N N . LEU A 1 79 ? 12.890 6.922 4.548 1.00 95.31 79 LEU A N 1
ATOM 630 C CA . LEU A 1 79 ? 12.895 6.066 3.368 1.00 95.31 79 LEU A CA 1
ATOM 631 C C . LEU A 1 79 ? 11.592 5.275 3.311 1.00 95.31 79 LEU A C 1
ATOM 633 O O . LEU A 1 79 ? 11.121 4.800 4.346 1.00 95.31 79 LEU A O 1
ATOM 637 N N . ASP A 1 80 ? 11.077 5.102 2.099 1.00 96.06 80 ASP A N 1
ATOM 638 C CA . ASP A 1 80 ? 9.921 4.253 1.854 1.00 96.06 80 ASP A CA 1
ATOM 639 C C . ASP A 1 80 ? 10.208 2.816 2.302 1.00 96.06 80 ASP A C 1
ATOM 641 O O . ASP A 1 80 ? 11.298 2.271 2.088 1.00 96.06 80 ASP A O 1
ATOM 645 N N . GLU A 1 81 ? 9.206 2.182 2.900 1.00 97.69 81 GLU A N 1
ATOM 646 C CA . GLU A 1 81 ? 9.318 0.824 3.424 1.00 97.69 81 GLU A CA 1
ATOM 647 C C . GLU A 1 81 ? 8.637 -0.180 2.493 1.00 97.69 81 GLU A C 1
ATOM 649 O O . GLU A 1 81 ? 7.461 -0.047 2.158 1.00 97.69 81 GLU A O 1
ATOM 654 N N . LEU A 1 82 ? 9.367 -1.221 2.085 1.00 97.19 82 LEU A N 1
ATOM 655 C CA . LEU A 1 82 ? 8.808 -2.323 1.306 1.00 97.19 82 LEU A CA 1
ATOM 656 C C . LEU A 1 82 ? 7.885 -3.172 2.186 1.00 97.19 82 LEU A C 1
ATOM 658 O O . LEU A 1 82 ? 8.340 -3.791 3.148 1.00 97.19 82 LEU A O 1
ATOM 662 N N . ILE A 1 83 ? 6.616 -3.274 1.802 1.00 98.06 83 ILE A N 1
ATOM 663 C CA . ILE A 1 83 ? 5.615 -4.085 2.492 1.00 98.06 83 ILE A CA 1
ATOM 664 C C . ILE A 1 83 ? 5.555 -5.475 1.858 1.00 98.06 83 ILE A C 1
ATOM 666 O O . ILE A 1 83 ? 5.191 -5.638 0.691 1.00 98.06 83 ILE A O 1
ATOM 670 N N . GLN A 1 84 ? 5.899 -6.497 2.644 1.00 97.81 84 GLN A N 1
ATOM 671 C CA . GLN A 1 84 ? 5.764 -7.895 2.224 1.00 97.81 84 GLN A CA 1
ATOM 672 C C . GLN A 1 84 ? 4.305 -8.360 2.295 1.00 97.81 84 GLN A C 1
ATOM 674 O O . GLN A 1 84 ? 3.522 -7.876 3.108 1.00 97.81 84 GLN A O 1
ATOM 679 N N . ASP A 1 85 ? 3.951 -9.383 1.519 1.00 97.44 85 ASP A N 1
ATOM 680 C CA . ASP A 1 85 ? 2.573 -9.886 1.455 1.00 97.44 85 ASP A CA 1
ATOM 681 C C . ASP A 1 85 ? 2.028 -10.353 2.815 1.00 97.44 85 ASP A C 1
ATOM 683 O O . ASP A 1 85 ? 0.863 -10.117 3.121 1.00 97.44 85 ASP A O 1
ATOM 687 N N . ASN A 1 86 ? 2.881 -10.947 3.656 1.00 97.38 86 ASN A N 1
ATOM 688 C CA . ASN A 1 86 ? 2.515 -11.440 4.990 1.00 97.38 86 ASN A CA 1
ATOM 689 C C . ASN A 1 86 ? 2.722 -10.405 6.107 1.00 97.38 86 ASN A C 1
ATOM 691 O O . ASN A 1 86 ? 2.451 -10.697 7.272 1.00 97.38 86 ASN A O 1
ATOM 695 N N . GLN A 1 87 ? 3.254 -9.226 5.786 1.00 97.69 87 GLN A N 1
ATOM 696 C CA . GLN A 1 87 ? 3.486 -8.178 6.771 1.00 97.69 87 GLN A CA 1
ATOM 697 C C . GLN A 1 87 ? 2.156 -7.518 7.115 1.00 97.69 87 GLN A C 1
ATOM 699 O O . GLN A 1 87 ? 1.474 -7.010 6.228 1.00 97.69 87 GLN A O 1
ATOM 704 N N . VAL A 1 88 ? 1.792 -7.533 8.396 1.00 97.69 88 VAL A N 1
ATOM 705 C CA . VAL A 1 88 ? 0.638 -6.784 8.902 1.00 97.69 88 VAL A CA 1
ATOM 706 C C . VAL A 1 88 ? 1.024 -5.312 9.010 1.00 97.69 88 VAL A C 1
ATOM 708 O O . VAL A 1 88 ? 2.073 -4.983 9.563 1.00 97.69 88 VAL A O 1
ATOM 711 N N . VAL A 1 89 ? 0.176 -4.447 8.469 1.00 96.88 89 VAL A N 1
ATOM 712 C CA . VAL A 1 89 ? 0.308 -2.993 8.493 1.00 96.88 89 VAL A CA 1
ATOM 713 C C . VAL A 1 89 ? -0.871 -2.420 9.268 1.00 96.88 89 VAL A C 1
ATOM 715 O O . VAL A 1 89 ? -2.027 -2.727 8.965 1.00 96.88 89 VAL A O 1
ATOM 718 N N . GLU A 1 90 ? -0.567 -1.582 10.255 1.00 97.25 90 GLU A N 1
ATOM 719 C CA . GLU A 1 90 ? -1.554 -0.750 10.938 1.00 97.25 90 GLU A CA 1
ATOM 720 C C . GLU A 1 90 ? -1.845 0.474 10.059 1.00 97.25 90 GLU A C 1
ATOM 722 O O . GLU A 1 90 ? -0.978 1.304 9.800 1.00 97.25 90 GLU A O 1
ATOM 727 N N . LEU A 1 91 ? -3.055 0.531 9.516 1.00 96.44 91 LEU A N 1
ATOM 728 C CA . LEU A 1 91 ? -3.519 1.543 8.590 1.00 96.44 91 LEU A CA 1
ATOM 729 C C . LEU A 1 91 ? -4.042 2.765 9.332 1.00 96.44 91 LEU A C 1
ATOM 731 O O . LEU A 1 91 ? -5.009 2.701 10.098 1.00 96.44 91 LEU A O 1
ATOM 735 N N . GLU A 1 92 ? -3.478 3.910 8.969 1.00 96.06 92 GLU A N 1
ATOM 736 C CA . GLU A 1 92 ? -3.967 5.216 9.376 1.00 96.06 92 GLU A CA 1
ATOM 737 C C . GLU A 1 92 ? -4.579 5.976 8.191 1.00 96.06 92 GLU A C 1
ATOM 739 O O . GLU A 1 92 ? -4.160 5.816 7.033 1.00 96.06 92 GLU A O 1
ATOM 744 N N . PRO A 1 93 ? -5.571 6.848 8.447 1.00 95.94 93 PRO A N 1
ATOM 745 C CA . PRO A 1 93 ? -6.107 7.723 7.421 1.00 95.94 93 PRO A CA 1
ATOM 746 C C . PRO A 1 93 ? -5.002 8.522 6.723 1.00 95.94 93 PRO A C 1
ATOM 748 O O . PRO A 1 93 ? -4.171 9.151 7.371 1.00 95.94 93 PRO A O 1
ATOM 751 N N . LYS A 1 94 ? -5.070 8.589 5.390 1.00 95.19 94 LYS A N 1
ATOM 752 C CA . LYS A 1 94 ? -4.120 9.294 4.511 1.00 95.19 94 LYS A CA 1
ATOM 753 C C . LYS A 1 94 ? -2.741 8.644 4.362 1.00 95.19 94 LYS A C 1
ATOM 755 O O . LYS A 1 94 ? -1.904 9.248 3.694 1.00 95.19 94 LYS A O 1
ATOM 760 N N . MET A 1 95 ? -2.519 7.432 4.878 1.00 97.50 95 MET A N 1
ATOM 761 C CA . MET A 1 95 ? -1.345 6.645 4.488 1.00 97.50 95 MET A CA 1
ATOM 762 C C . MET A 1 95 ? -1.275 6.483 2.967 1.00 97.50 95 MET A C 1
ATOM 764 O O . MET A 1 95 ? -2.307 6.331 2.298 1.00 97.50 95 MET A O 1
ATOM 768 N N . ARG A 1 96 ? -0.055 6.542 2.429 1.00 98.25 96 ARG A N 1
ATOM 769 C CA . ARG A 1 96 ? 0.214 6.504 0.991 1.00 98.25 96 ARG A CA 1
ATOM 770 C C . ARG A 1 96 ? 1.087 5.307 0.662 1.00 98.25 96 ARG A C 1
ATOM 772 O O . ARG A 1 96 ? 2.149 5.128 1.245 1.00 98.25 96 ARG A O 1
ATOM 779 N N . PHE A 1 97 ? 0.627 4.522 -0.296 1.00 98.31 97 PHE A N 1
ATOM 780 C CA . PHE A 1 97 ? 1.345 3.391 -0.845 1.00 98.31 97 PHE A CA 1
ATOM 781 C C . PHE A 1 97 ? 1.646 3.631 -2.321 1.00 98.31 97 PHE A C 1
ATOM 783 O O . PHE A 1 97 ? 0.841 4.229 -3.044 1.00 98.31 97 PHE A O 1
ATOM 790 N N . PHE A 1 98 ? 2.777 3.111 -2.772 1.00 97.19 98 PHE A N 1
ATOM 791 C CA . PHE A 1 98 ? 3.211 3.163 -4.159 1.00 97.19 98 PHE A CA 1
ATOM 792 C C . PHE A 1 98 ? 3.500 1.767 -4.679 1.00 97.19 98 PHE A C 1
ATOM 794 O O . PHE A 1 98 ? 4.024 0.916 -3.958 1.00 97.19 98 PHE A O 1
ATOM 801 N N . THR A 1 99 ? 3.171 1.537 -5.947 1.00 96.69 99 THR A N 1
ATOM 802 C CA . THR A 1 99 ? 3.471 0.280 -6.619 1.00 96.69 99 THR A CA 1
ATOM 803 C C . THR A 1 99 ? 4.507 0.482 -7.712 1.00 96.69 99 THR A C 1
ATOM 805 O O . THR A 1 99 ? 4.332 1.288 -8.628 1.00 96.69 99 THR A O 1
ATOM 808 N N . VAL A 1 100 ? 5.578 -0.304 -7.673 1.00 93.75 100 VAL A N 1
ATOM 809 C CA . VAL A 1 100 ? 6.653 -0.251 -8.676 1.00 93.75 100 VAL A CA 1
ATOM 810 C C . VAL A 1 100 ? 6.837 -1.620 -9.320 1.00 93.75 100 VAL A C 1
ATOM 812 O O . VAL A 1 100 ? 6.682 -2.624 -8.629 1.00 93.75 100 VAL A O 1
ATOM 815 N N . PRO A 1 101 ? 7.153 -1.717 -10.622 1.00 93.44 101 PRO A N 1
ATOM 816 C CA . PRO A 1 101 ? 7.540 -2.992 -11.214 1.00 93.44 101 PRO A CA 1
ATOM 817 C C . PRO A 1 101 ? 8.732 -3.593 -10.461 1.00 93.44 101 PRO A C 1
ATOM 819 O O . PRO A 1 101 ? 9.737 -2.917 -10.257 1.00 93.44 101 PRO A O 1
ATOM 822 N N . ARG A 1 102 ? 8.638 -4.871 -10.083 1.00 87.75 102 ARG A N 1
ATOM 823 C CA . ARG A 1 102 ? 9.711 -5.594 -9.380 1.00 87.75 102 ARG A CA 1
ATOM 824 C C . ARG A 1 102 ? 10.958 -5.781 -10.251 1.00 87.75 102 ARG A C 1
ATOM 826 O O . ARG A 1 102 ? 12.063 -5.993 -9.754 1.00 87.75 102 ARG A O 1
ATOM 833 N N . VAL A 1 103 ? 10.796 -5.713 -11.571 1.00 84.94 103 VAL A N 1
ATOM 834 C CA . VAL A 1 103 ? 11.919 -5.768 -12.507 1.00 84.94 103 VAL A CA 1
ATOM 835 C C . VAL A 1 103 ? 12.694 -4.456 -12.423 1.00 84.94 103 VAL A C 1
ATOM 837 O O . VAL A 1 103 ? 12.229 -3.415 -12.888 1.00 84.94 103 VAL A O 1
ATOM 840 N N . ILE A 1 104 ? 13.902 -4.529 -11.862 1.00 66.50 104 ILE A N 1
ATOM 841 C CA . ILE A 1 104 ? 14.896 -3.458 -11.928 1.00 66.50 104 ILE A CA 1
ATOM 842 C C . ILE A 1 104 ? 15.109 -3.127 -13.406 1.00 66.50 104 ILE A C 1
ATOM 844 O O . ILE A 1 104 ? 15.609 -3.958 -14.163 1.00 66.50 104 ILE A O 1
ATOM 848 N N . ASN A 1 105 ? 14.746 -1.917 -13.821 1.00 60.66 105 ASN A N 1
ATOM 849 C CA . ASN A 1 105 ? 15.171 -1.381 -15.103 1.00 60.66 105 ASN A CA 1
ATOM 850 C C . ASN A 1 105 ? 16.412 -0.520 -14.813 1.00 60.66 105 ASN A C 1
ATOM 852 O O . ASN A 1 105 ? 16.239 0.590 -14.308 1.00 60.66 105 ASN A O 1
ATOM 856 N N . PRO A 1 106 ? 17.650 -1.010 -15.035 1.00 68.19 106 PRO A N 1
ATOM 857 C CA . PRO A 1 106 ? 18.901 -0.382 -14.572 1.00 68.19 106 PRO A CA 1
ATOM 858 C C . PRO A 1 106 ? 19.266 0.929 -15.297 1.00 68.19 106 PRO A C 1
ATOM 860 O O . PRO A 1 106 ? 20.434 1.274 -15.443 1.00 68.19 106 PRO A O 1
ATOM 863 N N . GLY A 1 107 ? 18.265 1.677 -15.759 1.00 56.78 107 GLY A N 1
ATOM 864 C CA . GLY A 1 107 ? 18.421 2.714 -16.753 1.00 56.78 107 GLY A CA 1
ATOM 865 C C . GLY A 1 107 ? 18.716 2.058 -18.094 1.00 56.78 107 GLY A C 1
ATOM 866 O O . GLY A 1 107 ? 19.718 1.375 -18.280 1.00 56.78 107 GLY A O 1
ATOM 867 N N . THR A 1 108 ? 17.862 2.290 -19.084 1.00 59.81 108 THR A N 1
ATOM 868 C CA . THR A 1 108 ? 18.334 2.299 -20.467 1.00 59.81 108 THR A CA 1
ATOM 869 C C . THR A 1 108 ? 19.500 3.280 -20.529 1.00 59.81 108 THR A C 1
ATOM 871 O O . THR A 1 108 ? 19.287 4.489 -20.639 1.00 59.81 108 THR A O 1
ATOM 874 N N . VAL A 1 109 ? 20.728 2.774 -20.426 1.00 57.97 109 VAL A N 1
ATOM 875 C CA . VAL A 1 109 ? 21.918 3.466 -20.903 1.00 57.97 109 VAL A CA 1
ATOM 876 C C . VAL A 1 109 ? 21.640 3.753 -22.369 1.00 57.97 109 VAL A C 1
ATOM 878 O O . VAL A 1 109 ? 21.742 2.878 -23.228 1.00 57.97 109 VAL A O 1
ATOM 881 N N . ARG A 1 110 ? 21.208 4.980 -22.670 1.00 59.06 110 ARG A N 1
ATOM 882 C CA . ARG A 1 110 ? 21.335 5.500 -24.023 1.00 59.06 110 ARG A CA 1
ATOM 883 C C . ARG A 1 110 ? 22.837 5.585 -24.258 1.00 59.06 110 ARG A C 1
ATOM 885 O O . ARG A 1 110 ? 23.450 6.588 -23.923 1.00 59.06 110 ARG A O 1
ATOM 892 N N . HIS A 1 111 ? 23.432 4.515 -24.780 1.00 55.84 111 HIS A N 1
ATOM 893 C CA . HIS A 1 111 ? 24.666 4.652 -25.529 1.00 55.84 111 HIS A CA 1
ATOM 894 C C . HIS A 1 111 ? 24.305 5.542 -26.713 1.00 55.84 111 HIS A C 1
ATOM 896 O O . HIS A 1 111 ? 23.685 5.084 -27.675 1.00 55.84 111 HIS A O 1
ATOM 902 N N . ASP A 1 112 ? 24.605 6.836 -26.617 1.00 60.38 112 ASP A N 1
ATOM 903 C CA . ASP A 1 112 ? 24.629 7.690 -27.785 1.00 60.38 112 ASP A CA 1
ATOM 904 C C . ASP A 1 112 ? 25.763 7.170 -28.668 1.00 60.38 112 ASP A C 1
ATOM 906 O O . ASP A 1 112 ? 26.934 7.511 -28.557 1.00 60.38 112 ASP A O 1
ATOM 910 N N . HIS A 1 113 ? 25.422 6.253 -29.563 1.00 57.91 113 HIS A N 1
ATOM 911 C CA . HIS A 1 113 ? 26.321 5.867 -30.627 1.00 57.91 113 HIS A CA 1
ATOM 912 C C . HIS A 1 113 ? 26.392 7.065 -31.586 1.00 57.91 113 HIS A C 1
ATOM 914 O O . HIS A 1 113 ? 25.753 7.085 -32.638 1.00 57.91 113 HIS A O 1
ATOM 920 N N . ARG A 1 114 ? 27.152 8.111 -31.221 1.00 59.47 114 ARG A N 1
ATOM 921 C CA . ARG A 1 114 ? 27.783 8.984 -32.210 1.00 59.47 114 ARG A CA 1
ATOM 922 C C . ARG A 1 114 ? 28.783 8.111 -32.951 1.00 59.47 114 ARG A C 1
ATOM 924 O O . ARG A 1 114 ? 29.975 8.110 -32.664 1.00 59.47 114 ARG A O 1
ATOM 931 N N . VAL A 1 115 ? 28.254 7.343 -33.900 1.00 60.75 115 VAL A N 1
ATOM 932 C CA . VAL A 1 115 ? 29.029 6.794 -35.001 1.00 60.75 115 VAL A CA 1
ATOM 933 C C . VAL A 1 115 ? 29.765 7.971 -35.610 1.00 60.75 115 VAL A C 1
ATOM 935 O O . VAL A 1 115 ? 29.159 8.981 -35.987 1.00 60.75 115 VAL A O 1
ATOM 938 N N . ALA A 1 116 ? 31.084 7.837 -35.613 1.00 59.56 116 ALA A N 1
ATOM 939 C CA . ALA A 1 116 ? 32.011 8.708 -36.287 1.00 59.56 116 ALA A CA 1
ATOM 940 C C . ALA A 1 116 ? 31.444 9.124 -37.651 1.00 59.56 116 ALA A C 1
ATOM 942 O O . ALA A 1 116 ? 31.200 8.292 -38.524 1.00 59.56 116 ALA A O 1
ATOM 943 N N . ARG A 1 117 ? 31.245 10.431 -37.847 1.00 60.81 117 ARG A N 1
ATOM 944 C CA . ARG A 1 117 ? 31.231 10.995 -39.197 1.00 60.81 117 ARG A CA 1
ATOM 945 C C . ARG A 1 117 ? 32.674 11.033 -39.671 1.00 60.81 117 ARG A C 1
ATOM 947 O O . ARG A 1 117 ? 33.333 12.066 -39.629 1.00 60.81 117 ARG A O 1
ATOM 954 N N . GLU A 1 118 ? 33.164 9.864 -40.044 1.00 57.56 118 GLU A N 1
ATOM 955 C CA . GLU A 1 118 ? 34.422 9.698 -40.739 1.00 57.56 118 GLU A CA 1
ATOM 956 C C . GLU A 1 118 ? 34.148 9.876 -42.237 1.00 57.56 118 GLU A C 1
ATOM 958 O O . GLU A 1 118 ? 33.459 9.076 -42.857 1.00 57.56 118 GLU A O 1
ATOM 963 N N . GLY A 1 119 ? 34.646 10.987 -42.784 1.00 57.44 119 GLY A N 1
ATOM 964 C CA . GLY A 1 119 ? 35.225 11.045 -44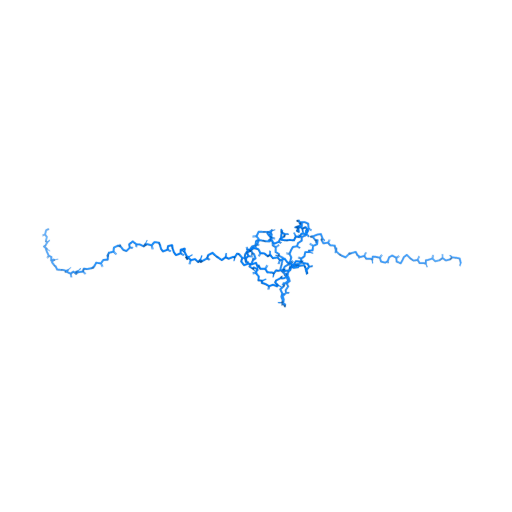.126 1.00 57.44 119 GLY A CA 1
ATOM 965 C C . GLY A 1 119 ? 34.331 10.977 -45.377 1.00 57.44 119 GLY A C 1
ATOM 966 O O . GLY A 1 119 ? 33.947 9.900 -45.815 1.00 57.44 119 GLY A O 1
ATOM 967 N N . ARG A 1 120 ? 34.332 12.122 -46.086 1.00 48.28 120 ARG A N 1
ATOM 968 C CA . ARG A 1 120 ? 34.411 12.305 -47.560 1.00 48.28 120 ARG A CA 1
ATOM 969 C C . ARG A 1 120 ? 33.132 12.250 -48.411 1.00 48.28 120 ARG A C 1
ATOM 971 O O . ARG A 1 120 ? 32.162 11.620 -47.999 1.00 48.28 120 ARG A O 1
ATOM 978 N N . P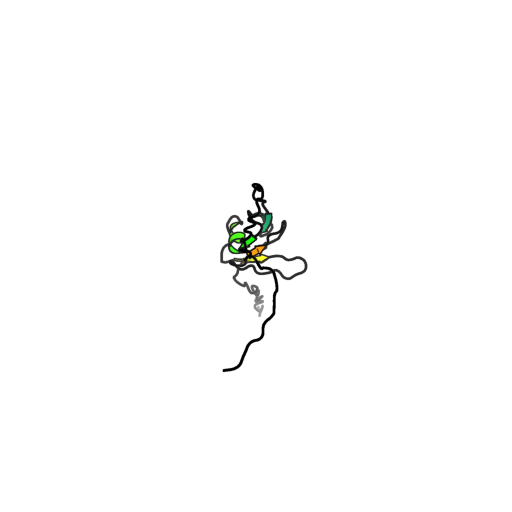RO A 1 121 ? 33.104 12.902 -49.601 1.00 54.69 121 PRO A N 1
ATOM 979 C CA . PRO A 1 121 ? 34.212 13.275 -50.516 1.00 54.69 121 PRO A CA 1
ATOM 980 C C . PRO A 1 121 ? 34.900 14.629 -50.283 1.00 54.69 121 PRO A C 1
ATOM 982 O O . PRO A 1 121 ? 34.280 15.528 -49.680 1.00 54.69 121 PRO A O 1
#

pLDDT: mean 77.59, std 22.27, range [33.78, 98.38]